Protein AF-A0A7C1ZKJ8-F1 (afdb_monomer_lite)

pLDDT: mean 80.94, std 20.23, range [43.34, 98.62]

Foldseek 3Di:
DDDDDDDDDDDDPDPVVVVVVVVVVVVVVVVPPPDDDDPPPDPDPPDPPPPPPPPPPPPPPDDDLLNLLLVLLVVLDDDPVSSVLLSLLLVLQLCVPCVVVVRQDAPDVNQFGASNRDGPVRLQVQLVVCVVVVNDDDSDDSNDSSSVSNSQSNCVSVPNSCVDPCVVVVVRD

Radius of gyration: 32.66 Å; chains: 1; bounding box: 110×50×67 Å

Secondary structure (DSSP, 8-state):
--PPPPPPPP--SHHHHHHHHHHHHHHHHHHTTS------------------------------HHHHHHHHHHHT-SSHHHHHHHHHHHHHHHHHHHTTTT----SGGGTEETTTTEEHHHHHHHHHHHHHTTS-SS---TTSHHHHHHHHHHHHHTT-GGGSHHHHTTS--

Sequence (173 aa):
MRYKRSTVPKFKYHAALLFAGVVLLFTLFRIGVIAFNPVLLSPIPEHQFTIVKETTEITVVQENVDTWIDRYAYEYTQSKEKAEYLKYQLHCLYWKESRNGISKARGDGGKAAGSMQFWKATYVRFASEMMRLGLRTNIGSRLNDHDAIQVAAWAIANGHAREWGPVSRGECI

Structure (mmCIF, N/CA/C/O backbone):
data_AF-A0A7C1ZKJ8-F1
#
_entry.id   AF-A0A7C1ZKJ8-F1
#
loop_
_atom_site.group_PDB
_atom_site.id
_atom_site.type_symbol
_atom_site.label_atom_id
_atom_site.label_alt_id
_atom_site.label_comp_id
_atom_site.label_asym_id
_atom_site.label_entity_id
_atom_site.label_seq_id
_atom_site.pdbx_PDB_ins_code
_atom_site.Cartn_x
_atom_site.Cartn_y
_atom_site.Cartn_z
_atom_site.occupancy
_atom_site.B_iso_or_equiv
_atom_site.auth_seq_id
_atom_site.auth_comp_id
_atom_site.auth_asym_id
_atom_site.auth_atom_id
_atom_site.pdbx_PDB_model_num
ATOM 1 N N . MET A 1 1 ? -94.574 -2.415 14.543 1.00 47.66 1 MET A N 1
ATOM 2 C CA . MET A 1 1 ? -93.106 -2.545 14.696 1.00 47.66 1 MET A CA 1
ATOM 3 C C . MET A 1 1 ? -92.395 -1.639 13.699 1.00 47.66 1 MET A C 1
ATOM 5 O O . MET A 1 1 ? -92.612 -1.809 12.510 1.00 47.66 1 MET A O 1
ATOM 9 N N . ARG A 1 2 ? -91.551 -0.709 14.166 1.00 43.34 2 ARG A N 1
ATOM 10 C CA . ARG A 1 2 ? -90.385 -0.167 13.436 1.00 43.34 2 ARG A CA 1
ATOM 11 C C . ARG A 1 2 ? -89.493 0.544 14.456 1.00 43.34 2 ARG A C 1
ATOM 13 O O . ARG A 1 2 ? -89.793 1.650 14.886 1.00 43.34 2 ARG A O 1
ATOM 20 N N . TYR A 1 3 ? -88.446 -0.147 14.897 1.00 43.66 3 TYR A N 1
ATOM 21 C CA . TYR A 1 3 ? -87.467 0.376 15.847 1.00 43.66 3 TYR A CA 1
ATOM 22 C C . TYR A 1 3 ? -86.373 1.118 15.070 1.00 43.66 3 TYR A C 1
ATOM 24 O O . TYR A 1 3 ? -85.784 0.567 14.140 1.00 43.66 3 TYR A O 1
ATOM 32 N N . LYS A 1 4 ? -86.128 2.381 15.425 1.00 51.59 4 LYS A N 1
ATOM 33 C CA . LYS A 1 4 ? -85.125 3.258 14.808 1.00 51.59 4 LYS A CA 1
ATOM 34 C C . LYS A 1 4 ? -83.803 3.072 15.564 1.00 51.59 4 LYS A C 1
ATOM 36 O O . LYS A 1 4 ? -83.745 3.357 16.756 1.00 51.59 4 LYS A O 1
ATOM 41 N N . ARG A 1 5 ? -82.744 2.581 14.907 1.00 53.03 5 ARG A N 1
ATOM 42 C CA . ARG A 1 5 ? -81.385 2.557 15.482 1.00 53.03 5 ARG A CA 1
ATOM 43 C C . ARG A 1 5 ? -80.691 3.892 15.212 1.00 53.03 5 ARG A C 1
ATOM 45 O O . ARG A 1 5 ? -80.544 4.282 14.060 1.00 53.03 5 ARG A O 1
ATOM 52 N N . SER A 1 6 ? -80.261 4.555 16.282 1.00 49.78 6 SER A N 1
ATOM 53 C CA . SER A 1 6 ? -79.312 5.670 16.257 1.00 49.78 6 SER A CA 1
ATOM 54 C C . SER A 1 6 ? -77.949 5.138 16.694 1.00 49.78 6 SER A C 1
ATOM 56 O O . SER A 1 6 ? -77.827 4.558 17.773 1.00 49.78 6 SER A O 1
ATOM 58 N N . THR A 1 7 ? -76.939 5.289 15.843 1.00 60.53 7 THR A N 1
ATOM 59 C CA . THR A 1 7 ? -75.539 4.980 16.149 1.00 60.53 7 THR A CA 1
ATOM 60 C C . THR A 1 7 ? -74.796 6.283 16.403 1.00 60.53 7 THR A C 1
ATOM 62 O O . THR A 1 7 ? -74.644 7.088 15.486 1.00 60.53 7 THR A O 1
ATOM 65 N N . VAL A 1 8 ? -74.297 6.472 17.624 1.00 53.03 8 VAL A N 1
ATOM 66 C CA . VAL A 1 8 ? -73.314 7.521 17.931 1.00 53.03 8 VAL A CA 1
ATOM 67 C C . VAL A 1 8 ? -71.938 6.856 18.053 1.00 53.03 8 VAL A C 1
ATOM 69 O O . VAL A 1 8 ? -71.820 5.870 18.787 1.00 53.03 8 VAL A O 1
ATOM 72 N N . PRO A 1 9 ? -70.896 7.342 17.357 1.00 51.88 9 PRO A N 1
ATOM 73 C CA . PRO A 1 9 ? -69.560 6.771 17.454 1.00 51.88 9 PRO A CA 1
ATOM 74 C C . PRO A 1 9 ? -68.875 7.207 18.757 1.00 51.88 9 PRO A C 1
ATOM 76 O O . PRO A 1 9 ? -68.787 8.395 19.065 1.00 51.88 9 PRO A O 1
ATOM 79 N N . LYS A 1 10 ? -68.354 6.235 19.513 1.00 57.69 10 LYS A N 1
ATOM 80 C CA . LYS A 1 10 ? -67.377 6.462 20.587 1.00 57.69 10 LYS A CA 1
ATOM 81 C C . LYS A 1 10 ? -65.961 6.392 20.005 1.00 57.69 10 LYS A C 1
ATOM 83 O O . LYS A 1 10 ? -65.731 5.644 19.063 1.00 57.69 10 LYS A O 1
ATOM 88 N N . PHE A 1 11 ? -65.038 7.108 20.651 1.00 53.28 11 PHE A N 1
ATOM 89 C CA . PHE A 1 11 ? -63.577 7.105 20.460 1.00 53.28 11 PHE A CA 1
ATOM 90 C C . PHE A 1 11 ? -63.009 8.031 19.368 1.00 53.28 11 PHE A C 1
ATOM 92 O O . PHE A 1 11 ? -62.622 7.594 18.291 1.00 53.28 11 PHE A O 1
ATOM 99 N N . LYS A 1 12 ? -62.844 9.322 19.701 1.00 54.66 12 LYS A N 1
ATOM 100 C CA . LYS A 1 12 ? -61.921 10.240 18.995 1.00 54.66 12 LYS A CA 1
ATOM 101 C C . LYS A 1 12 ? -60.917 10.979 19.900 1.00 54.66 12 LYS A C 1
ATOM 103 O O . LYS A 1 12 ? -60.098 11.730 19.388 1.00 54.66 12 LYS A O 1
ATOM 108 N N . TYR A 1 13 ? -60.916 10.757 21.218 1.00 54.78 13 TYR A N 1
ATOM 109 C CA . TYR A 1 13 ? -60.203 11.650 22.152 1.00 54.78 13 TYR A CA 1
ATOM 110 C C . TYR A 1 13 ? -58.891 11.113 22.756 1.00 54.78 13 TYR A C 1
ATOM 112 O O . TYR A 1 13 ? -58.231 11.844 23.484 1.00 54.78 13 TYR A O 1
ATOM 120 N N . HIS A 1 14 ? -58.454 9.886 22.451 1.00 56.91 14 HIS A N 1
ATOM 121 C CA . HIS A 1 14 ? -57.273 9.314 23.127 1.00 56.91 14 HIS A CA 1
ATOM 122 C C . HIS A 1 14 ? -55.918 9.710 22.517 1.00 56.91 14 HIS A C 1
ATOM 124 O O . HIS A 1 14 ? -54.941 9.828 23.249 1.00 56.91 14 HIS A O 1
ATOM 130 N N . ALA A 1 15 ? -55.837 9.974 21.209 1.00 55.88 15 ALA A N 1
ATOM 131 C CA . ALA A 1 15 ? -54.554 10.268 20.559 1.00 55.88 15 ALA A CA 1
ATOM 132 C C . ALA A 1 15 ? -54.050 11.702 20.820 1.00 55.88 15 ALA A C 1
ATOM 134 O O . ALA A 1 15 ? -52.854 11.916 21.006 1.00 55.88 15 ALA A O 1
ATOM 135 N N . ALA A 1 16 ? -54.957 12.683 20.886 1.00 56.84 16 ALA A N 1
ATOM 136 C CA . ALA A 1 16 ? -54.593 14.088 21.093 1.00 56.84 16 ALA A CA 1
ATOM 137 C C . ALA A 1 16 ? -54.067 14.363 22.516 1.00 56.84 16 ALA A C 1
ATOM 139 O O . ALA A 1 16 ? -53.131 15.140 22.689 1.00 56.84 16 ALA A O 1
ATOM 140 N N . LEU A 1 17 ? -54.620 13.682 23.527 1.00 57.16 17 LEU A N 1
ATOM 141 C CA . LEU A 1 17 ? -54.170 13.793 24.920 1.00 57.16 17 LEU A CA 1
ATOM 142 C C . LEU A 1 17 ? -52.771 13.198 25.132 1.00 57.16 17 LEU A C 1
ATOM 144 O O . LEU A 1 17 ? -51.967 13.771 25.864 1.00 57.16 17 LEU A O 1
ATOM 148 N N . LEU A 1 18 ? -52.451 12.093 24.450 1.00 57.59 18 LEU A N 1
ATOM 149 C CA . LEU A 1 18 ? -51.121 11.480 24.511 1.00 57.59 18 LEU A CA 1
ATOM 150 C C . LEU A 1 18 ? -50.048 12.361 23.856 1.00 57.59 18 LEU A C 1
ATOM 152 O O . LEU A 1 18 ? -48.962 12.510 24.412 1.00 57.59 18 LEU A O 1
ATOM 156 N N . PHE A 1 19 ? -50.355 13.003 22.726 1.00 58.22 19 PHE A N 1
ATOM 157 C CA . PHE A 1 19 ? -49.407 13.902 22.057 1.00 58.22 19 PHE A CA 1
ATOM 158 C C . PHE A 1 19 ? -49.117 15.172 22.870 1.00 58.22 19 PHE A C 1
ATOM 160 O O . PHE A 1 19 ? -47.962 15.584 22.972 1.00 58.22 19 PHE A O 1
ATOM 167 N N . ALA A 1 20 ? -50.138 15.762 23.501 1.00 59.28 20 ALA A N 1
ATOM 168 C CA . ALA A 1 20 ? -49.960 16.938 24.352 1.00 59.28 20 ALA A CA 1
ATOM 169 C C . ALA A 1 20 ? -49.084 16.642 25.586 1.00 59.28 20 ALA A C 1
ATOM 171 O O . ALA A 1 20 ? -48.249 17.466 25.958 1.00 59.28 20 ALA A O 1
ATOM 172 N N . GLY A 1 21 ? -49.216 15.450 26.182 1.00 58.66 21 GLY A N 1
ATOM 173 C CA . GLY A 1 21 ? -48.408 15.039 27.335 1.00 58.66 21 GLY A CA 1
ATOM 174 C C . GLY A 1 21 ? -46.916 14.885 27.020 1.00 58.66 21 GLY A C 1
ATOM 175 O O . GLY A 1 21 ? -46.077 15.313 27.809 1.00 58.66 21 GLY A O 1
ATOM 176 N N . VAL A 1 22 ? -46.569 14.331 25.852 1.00 60.38 22 VAL A N 1
ATOM 177 C CA . VAL A 1 22 ? -45.164 14.100 25.460 1.00 60.38 22 VAL A CA 1
ATOM 178 C C . VAL A 1 22 ? -44.439 15.411 25.139 1.00 60.38 22 VAL A C 1
ATOM 180 O O . VAL A 1 22 ? -43.288 15.587 25.535 1.00 60.38 22 VAL A O 1
ATOM 183 N N . VAL A 1 23 ? -45.108 16.367 24.485 1.00 59.69 23 VAL A N 1
ATOM 184 C CA . VAL A 1 23 ? -44.505 17.674 24.158 1.00 59.69 23 VAL A CA 1
ATOM 185 C C . VAL A 1 23 ? -44.222 18.490 25.424 1.00 59.69 23 VAL A C 1
ATOM 187 O O . VAL A 1 23 ? -43.151 19.086 25.537 1.00 59.69 23 VAL A O 1
ATOM 190 N N . LEU A 1 24 ? -45.127 18.456 26.409 1.00 58.00 24 LEU A N 1
ATOM 191 C CA . LEU A 1 24 ? -44.977 19.200 27.663 1.00 58.00 24 LEU A CA 1
ATOM 192 C C . LEU A 1 24 ? -43.797 18.681 28.511 1.00 58.00 24 LEU A C 1
ATOM 194 O O . LEU A 1 24 ? -43.067 19.464 29.125 1.00 58.00 24 LEU A O 1
ATOM 198 N N . LEU A 1 25 ? -43.555 17.367 28.474 1.00 56.41 25 LEU A N 1
ATOM 199 C CA . LEU A 1 25 ? -42.453 16.709 29.182 1.00 56.41 25 LEU A CA 1
ATOM 200 C C . LEU A 1 25 ? -41.082 17.060 28.573 1.00 56.41 25 LEU A C 1
ATOM 202 O O . LEU A 1 25 ? -40.123 17.296 29.307 1.00 56.41 25 LEU A O 1
ATOM 206 N N . PHE A 1 26 ? -41.001 17.201 27.244 1.00 54.62 26 PHE A N 1
ATOM 207 C CA . PHE A 1 26 ? -39.777 17.640 26.560 1.00 54.62 26 PHE A CA 1
ATOM 208 C C . PHE A 1 26 ? -39.462 19.129 26.770 1.00 54.62 26 PHE A C 1
ATOM 210 O O . PHE A 1 26 ? -38.288 19.495 26.847 1.00 54.62 26 PHE A O 1
ATOM 217 N N . THR A 1 27 ? -40.473 19.994 26.899 1.00 55.69 27 THR A N 1
ATOM 218 C CA . THR A 1 27 ? -40.244 21.424 27.174 1.00 55.69 27 THR A CA 1
ATOM 219 C C . THR A 1 27 ? -39.777 21.685 28.604 1.00 55.69 27 THR A C 1
ATOM 221 O O . THR A 1 27 ? -38.885 22.506 28.805 1.00 55.69 27 THR A O 1
ATOM 224 N N . LEU A 1 28 ? -40.298 20.954 29.596 1.00 54.16 28 LEU A N 1
ATOM 225 C CA . LEU A 1 28 ? -39.877 21.116 30.994 1.00 54.16 28 LEU A CA 1
ATOM 226 C C . LEU A 1 28 ? -38.451 20.597 31.239 1.00 54.16 28 LEU A C 1
ATOM 228 O O . LEU A 1 28 ? -37.719 21.181 32.035 1.00 54.16 28 LEU A O 1
ATOM 232 N N . PHE A 1 29 ? -38.007 19.577 30.495 1.00 50.19 29 PHE A N 1
ATOM 233 C CA . PHE A 1 29 ? -36.639 19.060 30.605 1.00 50.19 29 PHE A CA 1
ATOM 234 C C . PHE A 1 29 ? -35.573 20.038 30.073 1.00 50.19 29 PHE A C 1
ATOM 236 O O . PHE A 1 29 ? -34.427 19.999 30.512 1.00 50.19 29 PHE A O 1
ATOM 243 N N . ARG A 1 30 ? -35.929 20.961 29.164 1.00 49.91 30 ARG A N 1
ATOM 244 C CA . ARG A 1 30 ? -34.984 21.961 28.625 1.00 49.91 30 ARG A CA 1
ATOM 245 C C . ARG A 1 30 ? -34.817 23.213 29.488 1.00 49.91 30 ARG A C 1
ATOM 247 O O . ARG A 1 30 ? -33.828 23.916 29.316 1.00 49.91 30 ARG A O 1
ATOM 254 N N . ILE A 1 31 ? -35.733 23.487 30.418 1.00 52.19 31 ILE A N 1
ATOM 255 C CA . ILE A 1 31 ? -35.668 24.681 31.282 1.00 52.19 31 ILE A CA 1
ATOM 256 C C . ILE A 1 31 ? -34.849 24.408 32.563 1.00 52.19 31 ILE A C 1
ATOM 258 O O . ILE A 1 31 ? -34.306 25.332 33.159 1.00 52.19 31 ILE A O 1
ATOM 262 N N . GLY A 1 32 ? -34.664 23.141 32.952 1.00 47.66 32 GLY A N 1
ATOM 263 C CA . GLY A 1 32 ? -33.959 22.758 34.185 1.00 47.66 32 GLY A CA 1
ATOM 264 C C . GLY A 1 32 ? -32.423 22.834 34.170 1.00 47.66 32 GLY A C 1
ATOM 265 O O . GLY A 1 32 ? -31.811 22.499 35.177 1.00 47.66 32 GLY A O 1
ATOM 266 N N . VAL A 1 33 ? -31.780 23.247 33.069 1.00 51.22 33 VAL A N 1
ATOM 267 C CA . VAL A 1 33 ? -30.301 23.213 32.932 1.00 51.22 33 VAL A CA 1
ATOM 268 C C . VAL A 1 33 ? -29.641 24.594 33.120 1.00 51.22 33 VAL A C 1
ATOM 270 O O . VAL A 1 33 ? -28.431 24.727 32.990 1.00 51.22 33 VAL A O 1
ATOM 273 N N . ILE A 1 34 ? -30.391 25.640 33.482 1.00 53.22 34 ILE A N 1
ATOM 274 C CA . ILE A 1 34 ? -29.839 27.000 33.640 1.00 53.22 34 ILE A CA 1
ATOM 275 C C . ILE A 1 34 ? -30.133 27.547 35.040 1.00 53.22 34 ILE A C 1
ATOM 277 O O . ILE A 1 34 ? -30.917 28.476 35.177 1.00 53.22 34 ILE A O 1
ATOM 281 N N . ALA A 1 35 ? -29.539 26.976 36.092 1.00 53.66 35 ALA A N 1
ATOM 282 C CA . ALA A 1 35 ? -29.491 27.632 37.409 1.00 53.66 35 ALA A CA 1
ATOM 283 C C . ALA A 1 35 ? -28.526 26.950 38.396 1.00 53.66 35 ALA A C 1
ATOM 285 O O . ALA A 1 35 ? -28.936 26.584 39.488 1.00 53.66 35 ALA A O 1
ATOM 286 N N . PHE A 1 36 ? -27.243 26.794 38.066 1.00 48.06 36 PHE A N 1
ATOM 287 C CA . PHE A 1 36 ? -26.225 26.569 39.101 1.00 48.06 36 PHE A CA 1
ATOM 288 C C . PHE A 1 36 ? -24.924 27.273 38.715 1.00 48.06 36 PHE A C 1
ATOM 290 O O . PHE A 1 36 ? -24.051 26.696 38.080 1.00 48.06 36 PHE A O 1
ATOM 297 N N . ASN A 1 37 ? -24.803 28.539 39.118 1.00 53.16 37 ASN A N 1
ATOM 298 C CA . ASN A 1 37 ? -23.509 29.187 39.314 1.00 53.16 37 ASN A CA 1
ATOM 299 C C . ASN A 1 37 ? -23.201 29.143 40.815 1.00 53.16 37 ASN A C 1
ATOM 301 O O . ASN A 1 37 ? -23.612 30.056 41.535 1.00 53.16 37 ASN A O 1
ATOM 305 N N . PRO A 1 38 ? -22.517 28.111 41.336 1.00 55.31 38 PRO A N 1
ATOM 306 C CA . PRO A 1 38 ? -21.893 28.254 42.635 1.00 55.31 38 PRO A CA 1
ATOM 307 C C . PRO A 1 38 ? -20.714 29.217 42.466 1.00 55.31 38 PRO A C 1
ATOM 309 O O . PRO A 1 38 ? -19.694 28.878 41.868 1.00 55.31 38 PRO A O 1
ATOM 312 N N . VAL A 1 39 ? -20.859 30.441 42.978 1.00 51.91 39 VAL A N 1
ATOM 313 C CA . VAL A 1 39 ? -19.712 31.310 43.256 1.00 51.91 39 VAL A CA 1
ATOM 314 C C . VAL A 1 39 ? -18.857 30.574 44.283 1.00 51.91 39 VAL A C 1
ATOM 316 O O . VAL A 1 39 ? -19.182 30.504 45.467 1.00 51.91 39 VAL A O 1
ATOM 319 N N . LEU A 1 40 ? -17.791 29.958 43.789 1.00 49.59 40 LEU A N 1
ATOM 320 C CA . LEU A 1 40 ? -16.827 29.185 44.552 1.00 49.59 40 LEU A CA 1
ATOM 321 C C . LEU A 1 40 ? -15.856 30.174 45.215 1.00 49.59 40 LEU A C 1
ATOM 323 O O . LEU A 1 40 ? -14.752 30.410 44.738 1.00 49.59 40 LEU A O 1
ATOM 327 N N . LEU A 1 41 ? -16.301 30.820 46.294 1.00 50.22 41 LEU A N 1
ATOM 328 C CA . LEU A 1 41 ? -15.437 31.612 47.171 1.00 50.22 41 LEU A CA 1
ATOM 329 C C . LEU A 1 41 ? -14.675 30.657 48.095 1.00 50.22 41 LEU A C 1
ATOM 331 O O . LEU A 1 41 ? -15.073 30.420 49.232 1.00 50.22 41 LEU A O 1
ATOM 335 N N . SER A 1 42 ? -13.577 30.101 47.589 1.00 53.59 42 SER A N 1
ATOM 336 C CA . SER A 1 42 ? -12.516 29.556 48.435 1.00 53.59 42 SER A CA 1
ATOM 337 C C . SER A 1 42 ? -11.285 30.449 48.292 1.00 53.59 42 SER A C 1
ATOM 339 O O . 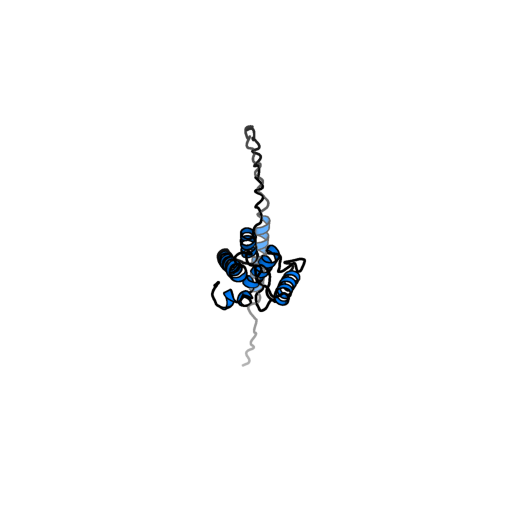SER A 1 42 ? -10.863 30.692 47.159 1.00 53.59 42 SER A O 1
ATOM 341 N N . PRO A 1 43 ? -10.678 30.938 49.387 1.00 55.38 43 PRO A N 1
ATOM 342 C CA . PRO A 1 43 ? -9.380 31.585 49.305 1.00 55.38 43 PRO A CA 1
ATOM 343 C C . PRO A 1 43 ? -8.349 30.498 48.990 1.00 55.38 43 PRO A C 1
ATOM 345 O O . PRO A 1 43 ? -8.047 29.652 49.830 1.00 55.38 43 PRO A O 1
ATOM 348 N N . ILE A 1 44 ? -7.854 30.466 47.754 1.00 5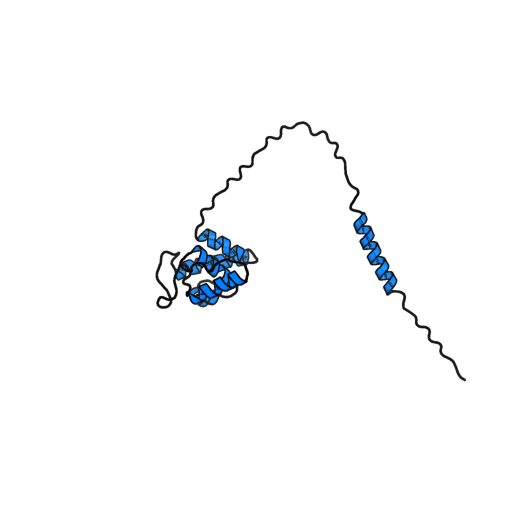6.22 44 ILE A N 1
ATOM 349 C CA . ILE A 1 44 ? -6.703 29.631 47.407 1.00 56.22 44 ILE A CA 1
ATOM 350 C C . ILE A 1 44 ? -5.475 30.337 48.003 1.00 56.22 44 ILE A C 1
ATOM 352 O O . ILE A 1 44 ? -5.227 31.488 47.637 1.00 56.22 44 ILE A O 1
ATOM 356 N N . PRO A 1 45 ? -4.722 29.720 48.933 1.00 55.56 45 PRO A N 1
ATOM 357 C CA . PRO A 1 45 ? -3.440 30.267 49.359 1.00 55.56 45 PRO A CA 1
ATOM 358 C C . PRO A 1 45 ? -2.510 30.331 48.145 1.00 55.56 45 PRO A C 1
ATOM 360 O O . PRO A 1 45 ? -2.508 29.406 47.335 1.00 55.56 45 PRO A O 1
ATOM 363 N N . GLU A 1 46 ? -1.736 31.411 48.013 1.00 55.94 46 GLU A N 1
ATOM 364 C CA . GLU A 1 46 ? -0.736 31.599 46.955 1.00 55.94 46 GLU A CA 1
ATOM 365 C C . GLU A 1 46 ? 0.315 30.479 47.006 1.00 55.94 46 GLU A C 1
ATOM 367 O O . GLU A 1 46 ? 1.388 30.597 47.593 1.00 55.94 46 GLU A O 1
ATOM 372 N N . HIS A 1 47 ? 0.001 29.333 46.415 1.00 51.06 47 HIS A N 1
ATOM 373 C CA . HIS A 1 47 ? 0.992 28.347 46.045 1.00 51.06 47 HIS A CA 1
ATOM 374 C C . HIS A 1 47 ? 1.508 28.758 44.681 1.00 51.06 47 HIS A C 1
ATOM 376 O O . HIS A 1 47 ? 0.777 28.797 43.694 1.00 51.06 47 HIS A O 1
ATOM 382 N N . GLN A 1 48 ? 2.782 29.136 44.672 1.00 51.66 48 GLN A N 1
ATOM 383 C CA . GLN A 1 48 ? 3.550 29.432 43.480 1.00 51.66 48 GLN A CA 1
ATOM 384 C C . GLN A 1 48 ? 3.414 28.249 42.517 1.00 51.66 48 GLN A C 1
ATOM 386 O O . GLN A 1 48 ? 4.021 27.194 42.707 1.00 51.66 48 GLN A O 1
ATOM 391 N N . PHE A 1 49 ? 2.586 28.414 41.487 1.00 48.94 49 PHE A N 1
ATOM 392 C CA . PHE A 1 49 ? 2.535 27.482 40.375 1.00 48.94 49 PHE A CA 1
ATOM 393 C C . PHE A 1 49 ? 3.887 27.558 39.679 1.00 48.94 49 PHE A C 1
ATOM 395 O O . PHE A 1 49 ? 4.186 28.504 38.950 1.00 48.94 49 PHE A O 1
ATOM 402 N N . THR A 1 50 ? 4.728 26.559 39.922 1.00 45.88 50 THR A N 1
ATOM 403 C CA . THR A 1 50 ? 5.866 26.331 39.044 1.00 45.88 50 THR A CA 1
ATOM 404 C C . THR A 1 50 ? 5.257 25.837 37.742 1.00 45.88 50 THR A C 1
ATOM 406 O O . THR A 1 50 ? 4.695 24.744 37.701 1.00 45.88 50 THR A O 1
ATOM 409 N N . ILE A 1 51 ? 5.283 26.667 36.697 1.00 51.78 51 ILE A N 1
ATOM 410 C CA . ILE A 1 51 ? 4.920 26.232 35.351 1.00 51.78 51 ILE A CA 1
ATOM 411 C C . ILE A 1 51 ? 5.949 25.169 34.969 1.00 51.78 51 ILE A C 1
ATOM 413 O O . ILE A 1 51 ? 7.050 25.484 34.519 1.00 51.78 51 ILE A O 1
ATOM 417 N N . VAL A 1 52 ? 5.612 23.899 35.189 1.00 54.69 52 VAL A N 1
ATOM 418 C CA . VAL A 1 52 ? 6.328 22.791 34.571 1.00 54.69 52 VAL A CA 1
ATOM 419 C C . VAL A 1 52 ? 5.980 22.895 33.099 1.00 54.69 52 VAL A C 1
ATOM 421 O O . VAL A 1 52 ? 4.914 22.477 32.657 1.00 54.69 52 VAL A O 1
ATOM 424 N N . LYS A 1 53 ? 6.853 23.567 32.348 1.00 52.72 53 LYS A N 1
ATOM 425 C CA . LYS A 1 53 ? 6.819 23.574 30.895 1.00 52.72 53 LYS A CA 1
ATOM 426 C C . LYS A 1 53 ? 7.053 22.128 30.473 1.00 52.72 53 LYS A C 1
ATOM 428 O O . LYS A 1 53 ? 8.198 21.684 30.407 1.00 52.72 53 LYS A O 1
ATOM 433 N N . GLU A 1 54 ? 5.964 21.389 30.283 1.00 54.50 54 GLU A N 1
ATOM 434 C CA . GLU A 1 54 ? 5.975 20.049 29.718 1.00 54.50 54 GLU A CA 1
ATOM 435 C C . GLU A 1 54 ? 6.586 20.188 28.327 1.00 54.50 54 GLU A C 1
ATOM 437 O O . GLU A 1 54 ? 5.967 20.641 27.365 1.00 54.50 54 GLU A O 1
ATOM 442 N N . THR A 1 55 ? 7.891 19.947 28.273 1.00 49.72 55 THR A N 1
ATOM 443 C CA . THR A 1 55 ? 8.643 19.922 27.035 1.00 49.72 55 THR A CA 1
ATOM 444 C C . THR A 1 55 ? 8.175 18.653 26.360 1.00 49.72 55 THR A C 1
ATOM 446 O O . THR A 1 55 ? 8.643 17.569 26.690 1.00 49.72 55 THR A O 1
ATOM 449 N N . THR A 1 56 ? 7.177 18.774 25.487 1.00 56.84 56 THR A N 1
ATOM 450 C CA . THR A 1 56 ? 6.830 17.703 24.565 1.00 56.84 56 THR A CA 1
ATOM 451 C C . THR A 1 56 ? 8.078 17.507 23.716 1.00 56.84 56 THR A C 1
ATOM 453 O O . THR A 1 56 ? 8.353 18.299 22.814 1.00 56.84 56 THR A O 1
ATOM 456 N N . GLU A 1 57 ? 8.910 16.530 24.075 1.00 50.91 57 GLU A N 1
ATOM 457 C CA . GLU A 1 57 ? 9.956 16.056 23.184 1.00 50.91 57 GLU A CA 1
ATOM 458 C C . GLU A 1 57 ? 9.240 15.629 21.910 1.00 50.91 57 GLU A C 1
ATOM 460 O O . GLU A 1 57 ? 8.524 14.629 21.874 1.00 50.91 57 GLU A O 1
ATOM 465 N N . ILE A 1 58 ? 9.371 16.441 20.864 1.00 59.19 58 ILE A N 1
ATOM 466 C CA . ILE A 1 58 ? 8.945 16.059 19.529 1.00 59.19 58 ILE A CA 1
ATOM 467 C C . ILE A 1 58 ? 9.946 14.989 19.112 1.00 59.19 58 ILE A C 1
ATOM 469 O O . ILE A 1 58 ? 10.999 15.293 18.550 1.00 59.19 58 ILE A O 1
ATOM 473 N N . THR A 1 59 ? 9.665 13.732 19.451 1.00 58.62 59 THR A N 1
ATOM 474 C CA . THR A 1 59 ? 10.401 12.608 18.893 1.00 58.62 59 THR A CA 1
ATOM 475 C C . THR A 1 59 ? 10.113 12.632 17.401 1.00 58.62 59 THR A C 1
ATOM 477 O O . THR A 1 59 ? 9.030 12.254 16.955 1.00 58.62 59 THR A O 1
ATOM 480 N N . VAL A 1 60 ? 11.055 13.155 16.618 1.00 62.91 60 VAL A N 1
ATOM 481 C CA . VAL A 1 60 ? 11.010 13.054 15.162 1.00 62.91 60 VAL A CA 1
ATOM 482 C C . VAL A 1 60 ? 11.171 11.572 14.854 1.00 62.91 60 VAL A C 1
ATOM 484 O O . VAL A 1 60 ? 12.284 11.052 14.817 1.00 62.91 60 VAL A O 1
ATOM 487 N N . VAL A 1 61 ? 10.047 10.865 14.728 1.00 68.06 61 VAL A N 1
ATOM 488 C CA . VAL A 1 61 ? 10.044 9.464 14.321 1.00 68.06 61 VAL A CA 1
ATOM 489 C C . VAL A 1 61 ? 10.622 9.441 12.917 1.00 68.06 61 VAL A C 1
ATOM 491 O O . VAL A 1 61 ? 10.011 9.945 11.975 1.00 68.06 61 VAL A O 1
ATOM 494 N N . GLN A 1 62 ? 11.838 8.915 12.791 1.00 75.38 62 GLN A N 1
ATOM 495 C CA . GLN A 1 62 ? 12.452 8.718 11.492 1.00 75.38 62 GLN A CA 1
ATOM 496 C C . GLN A 1 62 ? 11.558 7.773 10.694 1.00 75.38 62 GLN A C 1
ATOM 498 O O . GLN A 1 62 ? 11.393 6.607 11.054 1.00 75.38 62 GLN A O 1
ATOM 503 N N . GLU A 1 63 ? 10.966 8.296 9.625 1.00 84.75 63 GLU A N 1
ATOM 504 C CA . GLU A 1 63 ? 10.093 7.504 8.779 1.00 84.75 63 GLU A CA 1
ATOM 505 C C . GLU A 1 63 ? 10.893 6.417 8.056 1.00 84.75 63 GLU A C 1
ATOM 507 O O . GLU A 1 63 ? 11.887 6.676 7.374 1.00 84.75 63 GLU A O 1
ATOM 512 N N . ASN A 1 64 ? 10.447 5.180 8.226 1.00 92.06 64 ASN A N 1
ATOM 513 C CA . ASN A 1 64 ? 10.953 3.995 7.557 1.00 92.06 64 ASN A CA 1
ATOM 514 C C . ASN A 1 64 ? 9.785 3.096 7.112 1.00 92.06 64 ASN A C 1
ATOM 516 O O . ASN A 1 64 ? 8.616 3.370 7.391 1.00 92.06 64 ASN A O 1
ATOM 520 N N . VAL A 1 65 ? 10.104 1.997 6.431 1.00 94.12 65 VAL A N 1
ATOM 521 C CA . VAL A 1 65 ? 9.097 1.063 5.909 1.00 94.12 65 VAL A CA 1
ATOM 522 C C . VAL A 1 65 ? 8.157 0.539 6.992 1.00 94.12 65 VAL A C 1
ATOM 524 O O . VAL A 1 65 ? 6.949 0.507 6.766 1.00 94.12 65 VAL A O 1
ATOM 527 N N . ASP A 1 66 ? 8.678 0.188 8.164 1.00 95.62 66 ASP A N 1
ATOM 528 C CA . ASP A 1 66 ? 7.868 -0.340 9.262 1.00 95.62 66 ASP A CA 1
ATOM 529 C C . ASP A 1 66 ? 6.887 0.726 9.763 1.00 95.62 66 ASP A C 1
ATOM 531 O O . ASP A 1 66 ? 5.709 0.438 9.962 1.00 95.62 66 ASP A O 1
ATOM 535 N N . THR A 1 67 ? 7.328 1.987 9.864 1.00 95.69 67 THR A N 1
ATOM 536 C CA . THR A 1 67 ? 6.441 3.101 10.240 1.00 95.69 67 THR A CA 1
ATOM 537 C C . THR A 1 67 ? 5.357 3.367 9.195 1.00 95.69 67 THR A C 1
ATOM 539 O O . THR A 1 67 ? 4.232 3.713 9.553 1.00 95.69 67 THR A O 1
ATOM 542 N N . TRP A 1 68 ? 5.653 3.184 7.903 1.00 97.12 68 TRP A N 1
ATOM 543 C CA . TRP A 1 68 ? 4.666 3.343 6.834 1.00 97.12 68 TRP A CA 1
ATOM 544 C C . TRP A 1 68 ? 3.649 2.201 6.830 1.00 97.12 68 TRP A C 1
ATOM 546 O O . TRP A 1 68 ? 2.453 2.450 6.688 1.00 97.12 68 TRP A O 1
ATOM 556 N N . ILE A 1 69 ? 4.105 0.959 7.019 1.00 97.56 69 ILE A N 1
ATOM 557 C CA . ILE A 1 69 ? 3.226 -0.209 7.136 1.00 97.56 69 ILE A CA 1
ATOM 558 C C . ILE A 1 69 ? 2.301 -0.052 8.344 1.00 97.56 69 ILE A C 1
ATOM 560 O O . ILE A 1 69 ? 1.092 -0.232 8.203 1.00 97.56 69 ILE A O 1
ATOM 564 N N . ASP A 1 70 ? 2.845 0.331 9.502 1.00 96.88 70 ASP A N 1
ATOM 565 C CA . ASP A 1 70 ? 2.074 0.561 10.724 1.00 96.88 70 ASP A CA 1
ATOM 566 C C . ASP A 1 70 ? 0.996 1.632 10.504 1.00 96.88 70 ASP A C 1
ATOM 568 O O . ASP A 1 70 ? -0.195 1.367 10.687 1.00 96.88 70 ASP A O 1
ATOM 572 N N . ARG A 1 71 ? 1.401 2.804 9.997 1.00 96.31 71 ARG A N 1
ATOM 573 C CA . ARG A 1 71 ? 0.505 3.924 9.679 1.00 96.31 71 ARG A CA 1
ATOM 574 C C . ARG A 1 71 ? -0.652 3.492 8.787 1.00 96.31 71 ARG A C 1
ATOM 576 O O . ARG A 1 71 ? -1.810 3.677 9.154 1.00 96.31 71 ARG A O 1
ATOM 583 N N . TYR A 1 72 ? -0.354 2.921 7.623 1.00 98.00 72 TYR A N 1
ATOM 584 C CA . TYR A 1 72 ? -1.384 2.640 6.625 1.00 98.00 72 TYR A CA 1
ATOM 585 C C . TYR A 1 72 ? -2.257 1.439 6.972 1.00 98.00 72 TYR A C 1
ATOM 587 O O . TYR A 1 72 ? -3.419 1.391 6.563 1.00 98.00 72 TYR A O 1
ATOM 595 N N . ALA A 1 73 ? -1.749 0.494 7.764 1.00 97.75 73 ALA A N 1
ATOM 596 C CA . ALA A 1 73 ? -2.576 -0.587 8.270 1.00 97.75 73 ALA A CA 1
ATOM 597 C C . ALA A 1 73 ? -3.663 -0.073 9.227 1.00 97.75 73 ALA A C 1
ATOM 599 O O . ALA A 1 73 ? -4.814 -0.510 9.153 1.00 97.75 73 ALA A O 1
ATOM 600 N N . TYR A 1 74 ? -3.319 0.884 10.092 1.00 97.25 74 TYR A N 1
ATOM 601 C CA . TYR A 1 74 ? -4.289 1.545 10.962 1.00 97.25 74 TYR A CA 1
ATOM 602 C C . TYR A 1 74 ? -5.201 2.515 10.205 1.00 97.25 74 TYR A C 1
ATOM 604 O O . TYR A 1 74 ? -6.393 2.559 10.490 1.00 97.25 74 TYR A O 1
ATOM 612 N N . GLU A 1 75 ? -4.679 3.250 9.220 1.00 97.12 75 GLU A N 1
ATOM 613 C CA . GLU A 1 75 ? -5.462 4.216 8.434 1.00 97.12 75 GLU A CA 1
ATOM 614 C C . GLU A 1 75 ? -6.614 3.553 7.661 1.00 97.12 75 GLU A C 1
ATOM 616 O O . GLU A 1 75 ? -7.715 4.099 7.598 1.00 97.12 75 GLU A O 1
ATOM 621 N N . TYR A 1 76 ? -6.385 2.367 7.087 1.00 97.06 76 TYR A N 1
ATOM 622 C CA . TYR A 1 76 ? -7.359 1.712 6.205 1.00 97.06 76 TYR A CA 1
ATOM 623 C C . TYR A 1 76 ? -8.183 0.607 6.868 1.00 97.06 76 TYR A C 1
ATOM 625 O O . TYR A 1 76 ? -8.932 -0.091 6.183 1.00 97.06 76 TYR A O 1
ATOM 633 N N . THR A 1 77 ? -8.102 0.443 8.189 1.00 95.94 77 THR A N 1
ATOM 634 C CA . THR A 1 77 ? -8.890 -0.567 8.907 1.00 95.94 77 THR A CA 1
ATOM 635 C C . THR A 1 77 ? -9.700 0.037 10.050 1.00 95.94 77 THR A C 1
ATOM 637 O O . THR A 1 77 ? -9.373 1.068 10.620 1.00 95.94 77 THR A O 1
ATOM 640 N N . GLN A 1 78 ? -10.816 -0.613 10.384 1.00 90.81 78 GLN A N 1
ATOM 641 C CA . GLN A 1 78 ? -11.782 -0.105 11.371 1.00 90.81 78 GLN A CA 1
ATOM 642 C C . GLN A 1 78 ? -11.502 -0.572 12.807 1.00 90.81 78 GLN A C 1
ATOM 644 O O . GLN A 1 78 ? -12.187 -0.162 13.738 1.00 90.81 78 GLN A O 1
ATOM 649 N N . SER A 1 79 ? -10.553 -1.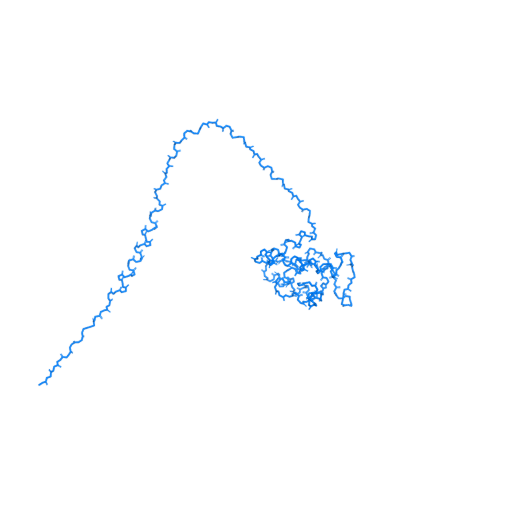489 12.997 1.00 95.75 79 SER A N 1
ATOM 650 C CA . SER A 1 79 ? -10.304 -2.137 14.286 1.00 95.75 79 SER A CA 1
ATOM 651 C C . SER A 1 79 ? -8.845 -2.543 14.404 1.00 95.75 79 SER A C 1
ATOM 653 O O . SER A 1 79 ? -8.272 -3.003 13.416 1.00 95.75 79 SER A O 1
ATOM 655 N N . LYS A 1 80 ? -8.302 -2.503 15.625 1.00 95.62 80 LYS A N 1
ATOM 656 C CA . LYS A 1 80 ? -6.925 -2.920 15.916 1.00 95.62 80 LYS A CA 1
ATOM 657 C C . LYS A 1 80 ? -6.601 -4.326 15.402 1.00 95.62 80 LYS A C 1
ATOM 659 O O . LYS A 1 80 ? -5.559 -4.514 14.798 1.00 95.62 80 LYS A O 1
ATOM 664 N N . GLU A 1 81 ? -7.497 -5.291 15.586 1.00 96.25 81 GLU A N 1
ATOM 665 C CA . GLU A 1 81 ? -7.289 -6.668 15.114 1.00 96.25 81 GLU A CA 1
ATOM 666 C C . GLU A 1 81 ? -7.073 -6.733 13.592 1.00 96.25 81 GLU A C 1
ATOM 668 O O . GLU A 1 81 ? -6.079 -7.283 13.124 1.00 96.25 81 GLU A O 1
ATOM 673 N N . LYS A 1 82 ? -7.957 -6.092 12.817 1.00 96.62 82 LYS A N 1
ATOM 674 C CA . LYS A 1 82 ? -7.802 -5.972 11.358 1.00 96.62 82 LYS A CA 1
ATOM 675 C C . LYS A 1 82 ? -6.529 -5.223 10.962 1.00 96.62 82 LYS A C 1
ATOM 677 O O . LYS A 1 82 ? -5.913 -5.597 9.969 1.00 96.62 82 LYS A O 1
ATOM 682 N N . ALA A 1 83 ? -6.137 -4.196 11.720 1.00 97.75 83 ALA A N 1
ATOM 683 C CA . ALA A 1 83 ? -4.896 -3.466 11.478 1.00 97.75 83 ALA A CA 1
ATOM 684 C C . ALA A 1 83 ? -3.683 -4.389 11.638 1.00 97.75 83 ALA A C 1
ATOM 686 O O . ALA A 1 83 ? -2.873 -4.487 10.725 1.00 97.75 83 ALA A O 1
ATOM 687 N N . GLU A 1 84 ? -3.581 -5.118 12.752 1.00 97.56 84 GLU A N 1
ATOM 688 C CA . GLU A 1 84 ? -2.472 -6.051 12.997 1.00 97.56 84 GLU A CA 1
ATOM 689 C C . GLU A 1 84 ? -2.403 -7.152 11.929 1.00 97.56 84 GLU A C 1
ATOM 691 O O . GLU A 1 84 ? -1.321 -7.487 11.444 1.00 97.56 84 GLU A O 1
ATOM 696 N N . TYR A 1 85 ? -3.557 -7.658 11.486 1.00 96.31 85 TYR A N 1
ATOM 697 C CA . TYR A 1 85 ? -3.605 -8.610 10.381 1.00 96.31 85 TYR A CA 1
ATOM 698 C C . TYR A 1 85 ? -3.110 -7.997 9.061 1.00 96.31 85 TYR A C 1
ATOM 700 O O . TYR A 1 85 ? -2.267 -8.580 8.381 1.00 96.31 85 TYR A O 1
ATOM 708 N N . LEU A 1 86 ? -3.555 -6.785 8.719 1.00 97.62 86 LEU A N 1
ATOM 709 C CA . LEU A 1 86 ? -3.097 -6.085 7.519 1.00 97.62 86 LEU A CA 1
ATOM 710 C C . LEU A 1 86 ? -1.589 -5.787 7.561 1.00 97.62 86 LEU A C 1
ATOM 712 O O . LEU A 1 86 ? -0.910 -5.953 6.548 1.00 97.62 86 LEU A O 1
ATOM 716 N N . LYS A 1 87 ? -1.033 -5.420 8.723 1.00 97.75 87 LYS A N 1
ATOM 717 C CA . LYS A 1 87 ? 0.423 -5.262 8.890 1.00 97.75 87 LYS A CA 1
ATOM 718 C C . LYS A 1 87 ? 1.166 -6.545 8.561 1.00 97.75 87 LYS A C 1
ATOM 720 O O . LYS A 1 87 ? 2.139 -6.506 7.810 1.00 97.75 87 LYS A O 1
ATOM 725 N N . TYR A 1 88 ? 0.704 -7.677 9.097 1.00 97.06 88 TYR A N 1
ATOM 726 C CA . TYR A 1 88 ? 1.284 -8.982 8.789 1.00 97.06 88 TYR A CA 1
ATOM 727 C C . TYR A 1 88 ? 1.291 -9.233 7.275 1.00 97.06 88 TYR A C 1
ATOM 729 O O . TYR A 1 88 ? 2.335 -9.577 6.713 1.00 97.06 88 TYR A O 1
ATOM 737 N N . GLN A 1 89 ? 0.164 -8.987 6.599 1.00 97.31 89 GLN A N 1
ATOM 738 C CA . GLN A 1 89 ? 0.063 -9.169 5.151 1.00 97.31 89 GLN A CA 1
ATOM 739 C C . GLN A 1 89 ? 1.034 -8.264 4.388 1.00 97.31 89 GLN A C 1
ATOM 741 O O . GLN A 1 89 ? 1.706 -8.731 3.469 1.00 97.31 89 GLN A O 1
ATOM 746 N N . LEU A 1 90 ? 1.160 -6.997 4.786 1.00 97.81 90 LEU A N 1
ATOM 747 C CA . LEU A 1 90 ? 2.063 -6.035 4.154 1.00 97.81 90 LEU A CA 1
ATOM 748 C C . LEU A 1 90 ? 3.537 -6.403 4.343 1.00 97.81 90 LEU A C 1
ATOM 750 O O . LEU A 1 90 ? 4.286 -6.378 3.369 1.00 97.81 90 LEU A O 1
ATOM 754 N N . HIS A 1 91 ? 3.957 -6.802 5.548 1.00 97.81 91 HIS A N 1
ATOM 755 C CA . HIS A 1 91 ? 5.326 -7.274 5.786 1.00 97.81 91 HIS A CA 1
ATOM 756 C C . HIS A 1 91 ? 5.629 -8.560 5.014 1.00 97.81 91 HIS A C 1
ATOM 758 O O . HIS A 1 91 ? 6.683 -8.674 4.384 1.00 97.81 91 HIS A O 1
ATOM 764 N N . CYS A 1 92 ? 4.698 -9.518 5.024 1.00 97.44 92 CYS A N 1
ATOM 765 C CA . CYS A 1 92 ? 4.838 -10.755 4.264 1.00 97.44 92 CYS A CA 1
ATOM 766 C C . CYS A 1 92 ? 4.990 -10.464 2.769 1.00 97.44 92 CYS A C 1
ATOM 768 O O . CYS A 1 92 ? 5.900 -10.988 2.121 1.00 97.44 92 CYS A O 1
ATOM 770 N N . LEU A 1 93 ? 4.152 -9.574 2.234 1.00 96.69 93 LEU A N 1
ATOM 771 C CA . LEU A 1 93 ? 4.200 -9.172 0.840 1.00 96.69 93 LEU A CA 1
ATOM 772 C C . LEU A 1 93 ? 5.519 -8.471 0.501 1.00 96.69 93 LEU A C 1
ATOM 774 O O . LEU A 1 93 ? 6.195 -8.868 -0.443 1.00 96.69 93 LEU A O 1
ATOM 778 N N . TYR A 1 94 ? 5.935 -7.498 1.309 1.00 96.62 94 TYR A N 1
ATOM 779 C CA . TYR A 1 94 ? 7.188 -6.763 1.132 1.00 96.62 94 TYR A CA 1
ATOM 780 C C . TYR A 1 94 ? 8.409 -7.701 1.098 1.00 96.62 94 TYR A C 1
ATOM 782 O O . TYR A 1 94 ? 9.306 -7.562 0.258 1.00 96.62 94 TYR A O 1
ATOM 790 N N . TRP A 1 95 ? 8.414 -8.732 1.948 1.00 96.44 95 TRP A N 1
ATOM 791 C CA . TRP A 1 95 ? 9.443 -9.768 1.930 1.00 96.44 95 TRP A CA 1
ATOM 792 C C . TRP A 1 95 ? 9.380 -10.646 0.676 1.00 96.44 95 TRP A C 1
ATOM 794 O O . TRP A 1 95 ? 10.403 -10.869 0.022 1.00 96.44 95 TRP A O 1
ATOM 804 N N . LYS A 1 96 ? 8.196 -11.160 0.335 1.00 96.06 96 LYS A N 1
ATOM 805 C CA . LYS A 1 96 ? 8.010 -12.108 -0.773 1.00 96.06 96 LYS A CA 1
ATOM 806 C C . LYS A 1 96 ? 8.261 -11.475 -2.137 1.00 96.06 96 LYS A C 1
ATOM 808 O O . LYS A 1 96 ? 8.855 -12.120 -2.997 1.00 96.06 96 LYS A O 1
ATOM 813 N N . GLU A 1 97 ? 7.857 -10.224 -2.305 1.00 95.75 97 GLU A N 1
ATOM 814 C CA . GLU A 1 97 ? 7.898 -9.511 -3.580 1.00 95.75 97 GLU A CA 1
ATOM 815 C C . GLU A 1 97 ? 9.247 -8.828 -3.843 1.00 95.75 97 GLU A C 1
ATOM 817 O O . GLU A 1 97 ? 9.701 -8.743 -4.987 1.00 95.75 97 GLU A O 1
ATOM 822 N N . SER A 1 98 ? 9.933 -8.348 -2.800 1.00 95.94 98 SER A N 1
ATOM 823 C CA . SER A 1 98 ? 11.166 -7.569 -2.986 1.00 95.94 98 SER A CA 1
ATOM 824 C C . SER A 1 98 ? 12.284 -7.859 -1.991 1.00 95.94 98 SER A C 1
ATOM 826 O O . SER A 1 98 ? 13.310 -7.181 -2.030 1.00 95.94 98 SER A O 1
ATOM 828 N N . ARG A 1 99 ? 12.155 -8.876 -1.127 1.00 95.94 99 ARG A N 1
ATOM 829 C CA . ARG A 1 99 ? 13.130 -9.162 -0.055 1.00 95.94 99 ARG A CA 1
ATOM 830 C C . ARG A 1 99 ? 13.405 -7.915 0.783 1.00 95.94 99 ARG A C 1
ATOM 832 O O . ARG A 1 99 ? 14.553 -7.534 0.981 1.00 95.94 99 ARG A O 1
ATOM 839 N N . ASN A 1 100 ? 12.338 -7.259 1.223 1.00 93.19 100 ASN A N 1
ATOM 840 C CA . ASN A 1 100 ? 12.385 -5.992 1.945 1.00 93.19 100 ASN A CA 1
ATOM 841 C C . ASN A 1 100 ? 13.005 -4.834 1.145 1.00 93.19 100 ASN A C 1
ATOM 843 O O . ASN A 1 100 ? 13.801 -4.055 1.665 1.00 93.19 100 ASN A O 1
ATOM 847 N N . GLY A 1 101 ? 12.681 -4.740 -0.145 1.00 90.12 101 GLY A N 1
ATOM 848 C CA . GLY A 1 101 ? 13.209 -3.710 -1.038 1.00 90.12 101 GLY A CA 1
ATOM 849 C C . GLY A 1 101 ? 14.655 -3.932 -1.497 1.00 90.12 101 GLY A C 1
ATOM 850 O O . GLY A 1 101 ? 15.145 -3.142 -2.308 1.00 90.12 101 GLY A O 1
ATOM 851 N N . ILE A 1 102 ? 15.335 -4.992 -1.040 1.00 91.38 102 ILE A N 1
ATOM 852 C CA . ILE A 1 102 ? 16.703 -5.346 -1.458 1.00 91.38 102 ILE A CA 1
ATOM 853 C C . ILE A 1 102 ? 16.716 -5.771 -2.929 1.00 91.38 102 ILE A C 1
ATOM 855 O O . ILE A 1 102 ? 17.559 -5.335 -3.714 1.00 91.38 102 ILE A O 1
ATOM 859 N N . SER A 1 103 ? 15.759 -6.609 -3.325 1.00 92.19 103 SER A N 1
ATOM 860 C CA . SER A 1 103 ? 15.621 -7.047 -4.707 1.00 92.19 103 SER A CA 1
ATOM 861 C C . SER A 1 103 ? 14.972 -5.952 -5.546 1.00 92.19 103 SER A C 1
ATOM 863 O O . SER A 1 103 ? 13.848 -5.525 -5.284 1.00 92.19 103 SER A O 1
ATOM 865 N N . LYS A 1 104 ? 15.667 -5.533 -6.606 1.00 91.06 104 LYS A N 1
ATOM 866 C CA . LYS A 1 104 ? 15.121 -4.654 -7.654 1.00 91.06 104 LYS A CA 1
ATOM 867 C C . LYS A 1 104 ? 14.655 -5.436 -8.886 1.00 91.06 104 LYS A C 1
ATOM 869 O O . LYS A 1 104 ? 14.369 -4.837 -9.925 1.00 91.06 104 LYS A O 1
ATOM 874 N N . ALA A 1 105 ? 14.604 -6.767 -8.780 1.00 91.19 105 ALA A N 1
ATOM 875 C CA . ALA A 1 105 ? 14.086 -7.626 -9.833 1.00 91.19 105 ALA A CA 1
ATOM 876 C C . ALA A 1 105 ? 12.633 -7.258 -10.150 1.00 91.19 105 ALA A C 1
ATOM 878 O O . ALA A 1 105 ? 11.888 -6.793 -9.289 1.00 91.19 105 ALA A O 1
ATOM 879 N N . ARG A 1 106 ? 12.240 -7.458 -11.404 1.00 93.56 106 ARG A N 1
ATOM 880 C CA . ARG A 1 106 ? 10.883 -7.193 -11.875 1.00 93.56 106 ARG A CA 1
ATOM 881 C C . ARG A 1 106 ? 10.151 -8.511 -12.077 1.00 93.56 106 ARG A C 1
ATOM 883 O O . ARG A 1 106 ? 10.630 -9.351 -12.838 1.00 93.56 106 ARG A O 1
ATOM 890 N N . GLY A 1 107 ? 9.014 -8.681 -11.412 1.00 92.12 107 GLY A N 1
ATOM 891 C CA . GLY A 1 107 ? 8.151 -9.845 -11.587 1.00 92.12 107 GLY A CA 1
ATOM 892 C C . GLY A 1 107 ? 7.421 -9.850 -12.935 1.00 92.12 107 GLY A C 1
ATOM 893 O O . GLY A 1 107 ? 7.505 -8.902 -13.726 1.00 92.12 107 GLY A O 1
ATOM 894 N N . ASP A 1 108 ? 6.676 -10.924 -13.190 1.00 91.12 108 ASP A N 1
ATOM 895 C CA . ASP A 1 108 ? 5.733 -11.054 -14.311 1.00 91.12 108 ASP A CA 1
ATOM 896 C C . ASP A 1 108 ? 6.310 -10.666 -15.680 1.00 91.12 108 ASP A C 1
ATOM 898 O O . ASP A 1 108 ? 5.728 -9.884 -16.441 1.00 91.12 108 ASP A O 1
ATOM 902 N N . GLY A 1 109 ? 7.510 -11.174 -15.979 1.00 92.12 109 GLY A N 1
ATOM 903 C CA . GLY A 1 109 ? 8.203 -10.892 -17.238 1.00 92.12 109 GLY A CA 1
ATOM 904 C C . GLY A 1 109 ? 8.602 -9.422 -17.404 1.00 92.12 109 GLY A C 1
ATOM 905 O O . GLY A 1 109 ? 8.635 -8.916 -18.522 1.00 92.12 109 GLY A O 1
ATOM 906 N N . GLY A 1 110 ? 8.863 -8.708 -16.304 1.00 93.31 110 GLY A N 1
ATOM 907 C CA . GLY A 1 110 ? 9.310 -7.313 -16.320 1.00 93.31 110 GLY A CA 1
ATOM 908 C C . GLY A 1 110 ? 8.207 -6.270 -16.108 1.00 93.31 110 GLY A C 1
ATOM 909 O O . GLY A 1 110 ? 8.499 -5.067 -16.107 1.00 93.31 110 GLY A O 1
ATOM 910 N N . LYS A 1 111 ? 6.950 -6.699 -15.943 1.00 95.12 111 LYS A N 1
ATOM 911 C CA . LYS A 1 111 ? 5.780 -5.814 -15.806 1.00 95.12 111 LYS A CA 1
ATOM 912 C C . LYS A 1 111 ? 5.580 -5.338 -14.370 1.00 95.12 111 LYS A C 1
ATOM 914 O O . LYS A 1 111 ? 5.328 -4.146 -14.149 1.00 95.12 111 LYS A O 1
ATOM 919 N N . ALA A 1 112 ? 5.737 -6.244 -13.413 1.00 96.38 112 ALA A N 1
ATOM 920 C CA . ALA A 1 112 ? 5.713 -5.952 -11.989 1.00 96.38 112 ALA A CA 1
ATOM 921 C C . ALA A 1 112 ? 7.027 -5.280 -11.559 1.00 96.38 112 ALA A C 1
ATOM 923 O O . ALA A 1 112 ? 8.100 -5.645 -12.035 1.00 96.38 112 ALA A O 1
ATOM 924 N N . ALA A 1 113 ? 6.957 -4.226 -10.746 1.00 96.38 113 ALA A N 1
ATOM 925 C CA . ALA A 1 113 ? 8.148 -3.539 -10.243 1.00 96.38 113 ALA A CA 1
ATOM 926 C C . ALA A 1 113 ? 7.847 -2.733 -8.979 1.00 96.38 113 ALA A C 1
ATOM 928 O O . ALA A 1 113 ? 6.689 -2.412 -8.698 1.00 96.38 113 ALA A O 1
ATOM 929 N N . GLY A 1 114 ? 8.923 -2.342 -8.296 1.00 95.50 114 GLY A N 1
ATOM 930 C CA . GLY A 1 114 ? 8.865 -1.692 -6.993 1.00 95.50 114 GLY A CA 1
ATOM 931 C C . GLY A 1 114 ? 8.809 -2.714 -5.866 1.00 95.50 114 GLY A C 1
ATOM 932 O O . GLY A 1 114 ? 8.800 -3.921 -6.102 1.00 95.50 114 GLY A O 1
ATOM 933 N N . SER A 1 115 ? 8.765 -2.223 -4.636 1.00 96.31 115 SER A N 1
ATOM 934 C CA . SER A 1 115 ? 8.761 -3.054 -3.432 1.00 96.31 115 SER A CA 1
ATOM 935 C C . SER A 1 115 ? 7.581 -4.014 -3.325 1.00 96.31 115 SER A C 1
ATOM 937 O O . SER A 1 115 ? 7.742 -5.136 -2.853 1.00 96.31 115 SER A O 1
ATOM 939 N N . MET A 1 116 ? 6.411 -3.570 -3.784 1.00 97.00 116 MET A N 1
ATOM 940 C CA . MET A 1 116 ? 5.164 -4.341 -3.770 1.00 97.00 116 MET A CA 1
ATOM 941 C C . MET A 1 116 ? 4.850 -4.991 -5.126 1.00 97.00 116 MET A C 1
ATOM 943 O O . MET A 1 116 ? 3.730 -5.445 -5.336 1.00 97.00 116 MET A O 1
ATOM 947 N N . GLN A 1 117 ? 5.809 -4.984 -6.067 1.00 97.25 117 GLN A N 1
ATOM 948 C CA . GLN A 1 117 ? 5.718 -5.642 -7.383 1.00 97.25 117 GLN A CA 1
ATOM 949 C C . GLN A 1 117 ? 4.427 -5.341 -8.162 1.00 97.25 117 GLN A C 1
ATOM 951 O O . GLN A 1 117 ? 3.873 -6.172 -8.876 1.00 97.25 117 GLN A O 1
ATOM 956 N N . PHE A 1 118 ? 3.951 -4.100 -8.105 1.00 97.69 118 PHE A N 1
ATOM 957 C CA . PHE A 1 118 ? 2.769 -3.709 -8.862 1.00 97.69 118 PHE A CA 1
ATOM 958 C C . PHE A 1 118 ? 3.008 -3.752 -10.367 1.00 97.69 118 PHE A C 1
ATOM 960 O O . PHE A 1 118 ? 4.007 -3.218 -10.859 1.00 97.69 118 PHE A O 1
ATOM 967 N N . TRP A 1 119 ? 2.016 -4.208 -11.128 1.00 97.31 119 TRP A N 1
ATOM 968 C CA . TRP A 1 119 ? 1.873 -3.785 -12.521 1.00 97.31 119 TRP A CA 1
ATOM 969 C C . TRP A 1 119 ? 1.522 -2.299 -12.583 1.00 97.31 119 TRP A C 1
ATOM 971 O O . TRP A 1 119 ? 0.745 -1.796 -11.771 1.00 97.31 119 TRP A O 1
ATOM 981 N N . LYS A 1 120 ? 2.042 -1.584 -13.593 1.00 97.50 120 LYS A N 1
ATOM 982 C CA . LYS A 1 120 ? 1.756 -0.147 -13.766 1.00 97.50 120 LYS A CA 1
ATOM 983 C C . LYS A 1 120 ? 0.250 0.132 -13.861 1.00 97.50 120 LYS A C 1
ATOM 985 O O . LYS A 1 120 ? -0.227 1.050 -13.207 1.00 97.50 120 LYS A O 1
ATOM 990 N N . ALA A 1 121 ? -0.483 -0.658 -14.647 1.00 97.50 121 ALA A N 1
ATOM 991 C CA . ALA A 1 121 ? -1.924 -0.477 -14.827 1.00 97.50 121 ALA A CA 1
ATOM 992 C C . ALA A 1 121 ? -2.706 -0.698 -13.520 1.00 97.50 121 ALA A C 1
ATOM 994 O O . ALA A 1 121 ? -3.549 0.123 -13.172 1.00 97.50 121 ALA A O 1
ATOM 995 N N . THR A 1 122 ? -2.374 -1.753 -12.769 1.00 97.94 122 THR A N 1
ATOM 996 C CA . THR A 1 122 ? -2.981 -2.057 -11.465 1.00 97.94 122 THR A CA 1
ATOM 997 C C . THR A 1 122 ? -2.753 -0.932 -10.463 1.00 97.94 122 THR A C 1
ATOM 999 O O . THR A 1 122 ? -3.708 -0.437 -9.869 1.00 97.94 122 THR A O 1
ATOM 1002 N N . TYR A 1 123 ? -1.508 -0.463 -10.337 1.00 98.44 123 TYR A N 1
ATOM 1003 C CA . TYR A 1 123 ? -1.177 0.646 -9.445 1.00 98.44 123 TYR A CA 1
ATOM 1004 C C . TYR A 1 123 ? -1.957 1.915 -9.795 1.00 98.44 123 TYR A C 1
ATOM 1006 O O . TYR A 1 123 ? -2.583 2.510 -8.925 1.00 98.44 123 TYR A O 1
ATOM 1014 N N . VAL A 1 124 ? -1.965 2.306 -11.076 1.00 98.50 124 VAL A N 1
ATOM 1015 C CA . VAL A 1 124 ? -2.686 3.504 -11.532 1.00 98.50 124 VAL A CA 1
ATOM 1016 C C . VAL A 1 124 ? -4.179 3.379 -11.256 1.00 98.50 124 VAL A C 1
ATOM 1018 O O . VAL A 1 124 ? -4.781 4.356 -10.826 1.00 98.50 124 VAL A O 1
ATOM 1021 N N . ARG A 1 125 ? -4.781 2.201 -11.458 1.00 98.56 125 ARG A N 1
ATOM 1022 C CA . ARG A 1 125 ? -6.204 1.972 -11.174 1.00 98.56 125 ARG A CA 1
ATOM 1023 C C . ARG A 1 125 ? -6.519 2.205 -9.696 1.00 98.56 125 ARG A C 1
ATOM 1025 O O . ARG A 1 125 ? -7.414 2.988 -9.398 1.00 98.56 125 ARG A O 1
ATOM 1032 N N . PHE A 1 126 ? -5.761 1.591 -8.788 1.00 98.62 126 PHE A N 1
ATOM 1033 C CA . PHE A 1 126 ? -5.972 1.770 -7.349 1.00 98.62 126 PHE A CA 1
ATOM 1034 C C . PHE A 1 126 ? -5.680 3.195 -6.888 1.00 98.62 126 PHE A C 1
ATOM 1036 O O . PHE A 1 126 ? -6.502 3.789 -6.200 1.00 98.62 126 PHE A O 1
ATOM 1043 N N . ALA A 1 127 ? -4.565 3.789 -7.316 1.00 98.56 127 ALA A N 1
ATOM 1044 C CA . ALA A 1 127 ? -4.238 5.170 -6.969 1.00 98.56 127 ALA A CA 1
ATOM 1045 C C . ALA A 1 127 ? -5.314 6.150 -7.472 1.00 98.56 127 ALA A C 1
ATOM 1047 O O . ALA A 1 127 ? -5.710 7.060 -6.748 1.00 98.56 127 ALA A O 1
ATOM 1048 N N . SER A 1 128 ? -5.844 5.930 -8.680 1.00 98.56 128 SER A N 1
ATOM 1049 C CA . SER A 1 128 ? -6.942 6.728 -9.245 1.00 98.56 128 SER A CA 1
ATOM 1050 C C . SER A 1 128 ? -8.232 6.576 -8.439 1.00 98.56 128 SER A C 1
ATOM 1052 O O . SER A 1 128 ? -8.960 7.547 -8.240 1.00 98.56 128 SER A O 1
ATOM 1054 N N . GLU A 1 129 ? -8.518 5.374 -7.944 1.00 98.56 129 GLU A N 1
ATOM 1055 C CA . GLU A 1 129 ? -9.658 5.150 -7.063 1.00 98.56 129 GLU A CA 1
ATOM 1056 C C . GLU A 1 129 ? -9.478 5.831 -5.702 1.00 98.56 129 GLU A C 1
ATOM 1058 O O . GLU A 1 129 ? -10.385 6.524 -5.247 1.00 98.56 129 GLU A O 1
ATOM 1063 N N . MET A 1 130 ? -8.292 5.739 -5.099 1.00 98.50 130 MET A N 1
ATOM 1064 C CA . MET A 1 130 ? -7.965 6.480 -3.878 1.00 98.50 130 MET A CA 1
ATOM 1065 C C . MET A 1 130 ? -8.120 7.994 -4.071 1.00 98.50 130 MET A C 1
ATOM 1067 O O . MET A 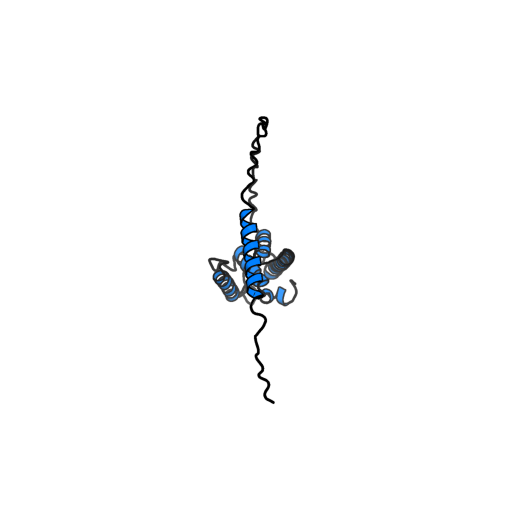1 130 ? -8.638 8.672 -3.185 1.00 98.50 130 MET A O 1
ATOM 1071 N N . MET A 1 131 ? -7.734 8.529 -5.236 1.00 98.31 131 MET A N 1
ATOM 1072 C CA . MET A 1 131 ? -7.961 9.937 -5.580 1.00 98.31 131 MET A CA 1
ATOM 1073 C C . MET A 1 131 ? -9.453 10.271 -5.685 1.00 98.31 131 MET A C 1
ATOM 1075 O O . MET A 1 131 ? -9.896 11.276 -5.135 1.00 98.31 131 MET A O 1
ATOM 1079 N N . ARG A 1 132 ? -10.251 9.413 -6.332 1.00 98.25 132 ARG A N 1
ATOM 1080 C CA . ARG A 1 132 ? -11.714 9.568 -6.418 1.00 98.25 132 ARG A CA 1
ATOM 1081 C C . ARG A 1 132 ? -12.380 9.576 -5.037 1.00 98.25 132 ARG A C 1
ATOM 1083 O O . ARG A 1 132 ? -13.384 10.255 -4.854 1.00 98.25 132 ARG A O 1
ATOM 1090 N N . LEU A 1 133 ? -11.828 8.828 -4.083 1.00 97.88 133 LEU A N 1
ATOM 1091 C CA . LEU A 1 133 ? -12.292 8.766 -2.695 1.00 97.88 133 LEU A CA 1
ATOM 1092 C C . LEU A 1 133 ? -11.749 9.904 -1.811 1.00 97.88 133 LEU A C 1
ATOM 1094 O O . LEU A 1 133 ? -12.089 9.964 -0.634 1.00 97.88 133 LEU A O 1
ATOM 1098 N N . GLY A 1 134 ? -10.911 10.799 -2.345 1.00 97.81 134 GLY A N 1
ATOM 1099 C CA . GLY A 1 134 ? -10.312 11.898 -1.583 1.00 97.81 134 GLY A CA 1
ATOM 1100 C C . GLY A 1 134 ? -9.195 11.474 -0.622 1.00 97.81 134 GLY A C 1
ATOM 1101 O O . GLY A 1 134 ? -8.792 12.266 0.221 1.00 97.81 134 GLY A O 1
ATOM 1102 N N . LEU A 1 135 ? -8.674 10.249 -0.749 1.00 96.81 135 LEU A N 1
ATOM 1103 C CA . LEU A 1 135 ? -7.603 9.716 0.106 1.00 96.81 135 LEU A CA 1
ATOM 1104 C C . LEU A 1 135 ? -6.209 10.163 -0.351 1.00 96.81 135 LEU A C 1
ATOM 1106 O O . LEU A 1 135 ? -5.237 10.058 0.392 1.00 96.81 135 LEU A O 1
ATOM 1110 N N . ARG A 1 136 ? -6.089 10.619 -1.604 1.00 96.12 136 ARG A N 1
ATOM 1111 C CA . ARG A 1 136 ? -4.829 11.045 -2.226 1.00 96.12 136 ARG A CA 1
ATOM 1112 C C . ARG A 1 136 ? -5.068 12.175 -3.221 1.00 96.12 136 ARG A C 1
ATOM 1114 O O . ARG A 1 136 ? -6.133 12.259 -3.822 1.00 96.12 136 ARG A O 1
ATOM 1121 N N . THR A 1 137 ? -4.051 13.002 -3.452 1.00 96.50 137 THR A N 1
ATOM 1122 C CA . THR A 1 137 ? -4.115 14.136 -4.397 1.00 96.50 137 THR A CA 1
ATOM 1123 C C . THR A 1 137 ? -3.405 13.879 -5.726 1.00 96.50 137 THR A C 1
ATOM 1125 O O . THR A 1 137 ? -3.594 14.632 -6.677 1.00 96.50 137 THR A O 1
ATOM 1128 N N . ASN A 1 138 ? -2.583 12.832 -5.816 1.00 96.88 138 ASN A N 1
ATOM 1129 C CA . ASN A 1 138 ? -1.843 12.470 -7.022 1.00 96.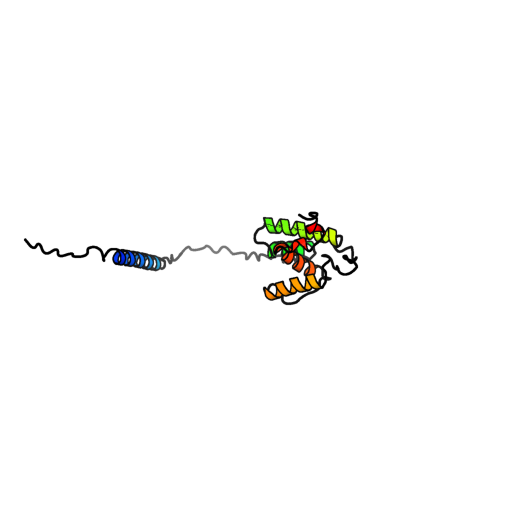88 138 ASN A CA 1
ATOM 1130 C C . ASN A 1 138 ? -1.623 10.951 -7.108 1.00 96.88 138 ASN A C 1
ATOM 1132 O O . ASN A 1 138 ? -1.771 10.239 -6.112 1.00 96.88 138 ASN A O 1
ATOM 1136 N N . ILE A 1 139 ? -1.254 10.478 -8.303 1.00 97.75 139 ILE A N 1
ATOM 1137 C CA . ILE A 1 139 ? -1.044 9.051 -8.592 1.00 97.75 139 ILE A CA 1
ATOM 1138 C C . ILE A 1 139 ? 0.173 8.475 -7.861 1.00 97.75 139 ILE A C 1
ATOM 1140 O O . ILE A 1 1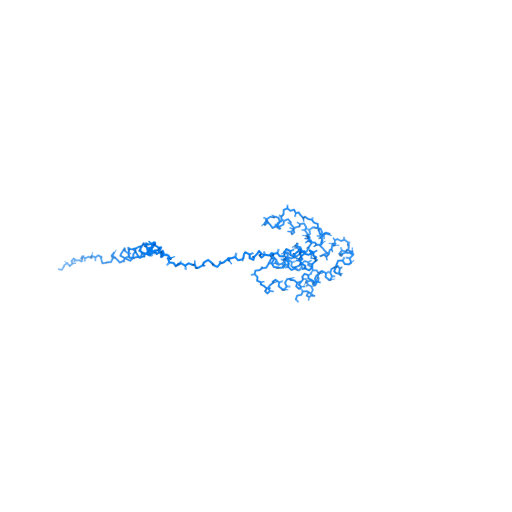39 ? 0.154 7.295 -7.537 1.00 97.75 139 ILE A O 1
ATOM 1144 N N . GLY A 1 140 ? 1.213 9.271 -7.606 1.00 97.38 140 GLY A N 1
ATOM 1145 C CA . GLY A 1 140 ? 2.469 8.784 -7.037 1.00 97.38 140 GLY A CA 1
ATOM 1146 C C . GLY A 1 140 ? 3.239 7.841 -7.968 1.00 97.38 140 GLY A C 1
ATOM 1147 O O . GLY A 1 140 ? 3.047 7.818 -9.191 1.00 97.38 140 GLY A O 1
ATOM 1148 N N . SER A 1 141 ? 4.146 7.057 -7.387 1.00 97.62 141 SER A N 1
ATOM 1149 C CA . SER A 1 141 ? 4.956 6.077 -8.108 1.00 97.62 141 SER A CA 1
ATOM 1150 C C . SER A 1 141 ? 4.991 4.727 -7.407 1.00 97.62 141 SER A C 1
ATOM 1152 O O . SER A 1 141 ? 5.451 4.611 -6.280 1.00 97.62 141 SER A O 1
ATOM 1154 N N . ARG A 1 142 ? 4.676 3.655 -8.143 1.00 96.31 142 ARG A N 1
ATOM 1155 C CA . ARG A 1 142 ? 4.885 2.270 -7.677 1.00 96.31 142 ARG A CA 1
ATOM 1156 C C . ARG A 1 142 ? 6.343 1.918 -7.353 1.00 96.31 142 ARG A C 1
ATOM 1158 O O . ARG A 1 142 ? 6.593 0.859 -6.796 1.00 96.31 142 ARG A O 1
ATOM 1165 N N . LEU A 1 143 ? 7.304 2.731 -7.806 1.00 96.81 143 LEU A N 1
ATOM 1166 C CA . LEU A 1 143 ? 8.733 2.538 -7.533 1.00 96.81 143 LEU A CA 1
ATOM 1167 C C . LEU A 1 143 ? 9.186 3.262 -6.260 1.00 96.81 143 LEU A C 1
ATOM 1169 O O . LEU A 1 143 ? 10.309 3.042 -5.819 1.00 96.81 143 LEU A O 1
ATOM 1173 N N . ASN A 1 144 ? 8.349 4.145 -5.713 1.00 96.38 144 ASN A N 1
ATOM 1174 C CA . ASN A 1 144 ? 8.560 4.752 -4.412 1.00 96.38 144 ASN A CA 1
ATOM 1175 C C . ASN A 1 144 ? 7.895 3.857 -3.356 1.00 96.38 144 ASN A C 1
ATOM 1177 O O . ASN A 1 144 ? 6.728 3.494 -3.494 1.00 96.38 144 ASN A O 1
ATOM 1181 N N . ASP A 1 145 ? 8.651 3.472 -2.329 1.00 96.69 145 ASP A N 1
ATOM 1182 C CA . ASP A 1 145 ? 8.191 2.472 -1.363 1.00 96.69 145 ASP A CA 1
ATOM 1183 C C . ASP A 1 145 ? 7.025 2.982 -0.518 1.00 96.69 145 ASP A C 1
ATOM 1185 O O . ASP A 1 145 ? 6.036 2.271 -0.370 1.00 96.69 145 ASP A O 1
ATOM 1189 N N . HIS A 1 146 ? 7.088 4.228 -0.050 1.00 96.69 146 HIS A N 1
ATOM 1190 C CA . HIS A 1 146 ? 6.002 4.865 0.693 1.00 96.69 146 HIS A CA 1
ATOM 1191 C C . HIS A 1 146 ? 4.687 4.849 -0.103 1.00 96.69 146 HIS A C 1
ATOM 1193 O O . HIS A 1 146 ? 3.663 4.355 0.368 1.00 96.69 146 HIS A O 1
ATOM 1199 N N . ASP A 1 147 ? 4.740 5.300 -1.356 1.00 97.94 147 ASP A N 1
ATOM 1200 C CA . ASP A 1 147 ? 3.603 5.306 -2.271 1.00 97.94 147 ASP A CA 1
ATOM 1201 C C . ASP A 1 147 ? 3.059 3.903 -2.563 1.00 97.94 147 ASP A C 1
ATOM 1203 O O . ASP A 1 147 ? 1.842 3.714 -2.634 1.00 97.94 147 ASP A O 1
ATOM 1207 N N . ALA A 1 148 ? 3.945 2.928 -2.778 1.00 98.00 148 ALA A N 1
ATOM 1208 C CA . ALA A 1 148 ? 3.571 1.548 -3.055 1.00 98.00 148 ALA A CA 1
ATOM 1209 C C . ALA A 1 148 ? 2.925 0.884 -1.833 1.00 98.00 148 ALA A C 1
ATOM 1211 O O . ALA A 1 148 ? 1.898 0.224 -1.980 1.00 98.00 148 ALA A O 1
ATOM 1212 N N . ILE A 1 149 ? 3.479 1.092 -0.636 1.00 98.31 149 ILE A N 1
ATOM 1213 C CA . ILE A 1 149 ? 2.930 0.575 0.622 1.00 98.31 149 ILE A CA 1
ATOM 1214 C C . ILE A 1 149 ? 1.547 1.172 0.875 1.00 98.31 149 ILE A C 1
ATOM 1216 O O . ILE A 1 149 ? 0.623 0.417 1.168 1.00 98.31 149 ILE A O 1
ATOM 1220 N N . GLN A 1 150 ? 1.370 2.484 0.688 1.00 98.44 150 GLN A N 1
ATOM 1221 C CA . GLN A 1 150 ? 0.068 3.133 0.854 1.00 98.44 150 GLN A CA 1
ATOM 1222 C C . GLN A 1 150 ? -1.003 2.502 -0.047 1.00 98.44 150 GLN A C 1
ATOM 1224 O O . GLN A 1 150 ? -2.080 2.132 0.422 1.00 98.44 150 GLN A O 1
ATOM 1229 N N . VAL A 1 151 ? -0.709 2.355 -1.347 1.00 98.50 151 VAL A N 1
ATOM 1230 C CA . VAL A 1 151 ? -1.661 1.759 -2.301 1.00 98.50 151 VAL A CA 1
ATOM 1231 C C . VAL A 1 151 ? -1.918 0.290 -1.980 1.00 98.50 151 VAL A C 1
ATOM 1233 O O . VAL A 1 151 ? -3.061 -0.152 -2.068 1.00 98.50 151 VAL A O 1
ATOM 1236 N N . ALA A 1 152 ? -0.887 -0.470 -1.599 1.00 98.31 152 ALA A N 1
ATOM 1237 C CA . ALA A 1 152 ? -1.037 -1.876 -1.237 1.00 98.31 152 ALA A CA 1
ATOM 1238 C C . ALA A 1 152 ? -1.921 -2.047 0.005 1.00 98.31 152 ALA A C 1
ATOM 1240 O O . ALA A 1 152 ? -2.840 -2.863 -0.012 1.00 98.31 152 ALA A O 1
ATOM 1241 N N . ALA A 1 153 ? -1.697 -1.238 1.042 1.00 98.38 153 ALA A N 1
ATOM 1242 C CA . ALA A 1 153 ? -2.483 -1.260 2.269 1.00 98.38 153 ALA A CA 1
ATOM 1243 C C . ALA A 1 153 ? -3.964 -0.991 1.985 1.00 98.38 153 ALA A C 1
ATOM 1245 O O . ALA A 1 153 ? -4.823 -1.778 2.383 1.00 98.38 153 ALA A O 1
ATOM 1246 N N . TRP A 1 154 ? -4.257 0.066 1.222 1.00 98.50 154 TRP A N 1
ATOM 1247 C CA . TRP A 1 154 ? -5.624 0.389 0.824 1.00 98.50 154 TRP A CA 1
ATOM 1248 C C . TRP A 1 154 ? -6.254 -0.728 -0.018 1.00 98.50 154 TRP A C 1
ATOM 1250 O O . TRP A 1 154 ? -7.375 -1.152 0.260 1.00 98.50 154 TRP A O 1
ATOM 1260 N N . ALA A 1 155 ? -5.539 -1.246 -1.018 1.00 98.25 155 ALA A N 1
ATOM 1261 C CA . ALA A 1 155 ? -6.056 -2.279 -1.910 1.00 98.25 155 ALA A CA 1
ATOM 1262 C C . ALA A 1 155 ? -6.390 -3.575 -1.153 1.00 98.25 155 ALA A C 1
ATOM 1264 O O . ALA A 1 155 ? -7.468 -4.141 -1.342 1.00 98.25 155 ALA A O 1
ATOM 1265 N N . ILE A 1 156 ? -5.506 -4.029 -0.260 1.00 97.50 156 ILE A N 1
ATOM 1266 C CA . ILE A 1 156 ? -5.737 -5.225 0.561 1.00 97.50 156 ILE A CA 1
ATOM 1267 C C . ILE A 1 156 ? -6.932 -5.002 1.496 1.00 97.50 156 ILE A C 1
ATOM 1269 O O . ILE A 1 156 ? -7.837 -5.838 1.525 1.00 97.50 156 ILE A O 1
ATOM 1273 N N . ALA A 1 157 ? -6.990 -3.856 2.184 1.00 97.31 157 ALA A N 1
ATOM 1274 C CA . ALA A 1 157 ? -8.098 -3.509 3.075 1.00 97.31 157 ALA A CA 1
ATOM 1275 C C . ALA A 1 157 ? -9.463 -3.463 2.360 1.00 97.31 157 ALA A C 1
ATOM 1277 O O . ALA A 1 157 ? -10.490 -3.758 2.969 1.00 97.31 157 ALA A O 1
ATOM 1278 N N . ASN A 1 158 ? -9.471 -3.143 1.062 1.00 97.12 158 ASN A N 1
ATOM 1279 C CA . ASN A 1 158 ? -10.671 -3.061 0.224 1.00 97.12 158 ASN A CA 1
ATOM 1280 C C . ASN A 1 158 ? -10.924 -4.329 -0.616 1.00 97.12 158 ASN A C 1
ATOM 1282 O O . ASN A 1 158 ? -11.692 -4.303 -1.572 1.00 97.12 158 ASN A O 1
ATOM 1286 N N . GLY A 1 159 ? -10.314 -5.463 -0.257 1.00 95.56 159 GLY A N 1
ATOM 1287 C CA . GLY A 1 159 ? -10.643 -6.767 -0.844 1.00 95.56 159 GLY A CA 1
ATOM 1288 C C . GLY A 1 159 ? -9.905 -7.110 -2.141 1.00 95.56 159 GLY A C 1
ATOM 1289 O O . GLY A 1 159 ? -10.194 -8.137 -2.755 1.00 95.56 159 GLY A O 1
ATOM 1290 N N . HIS A 1 160 ? -8.902 -6.324 -2.535 1.00 96.94 160 HIS A N 1
ATOM 1291 C CA . HIS A 1 160 ? -8.078 -6.576 -3.725 1.00 96.94 160 HIS A CA 1
ATOM 1292 C C . HIS A 1 160 ? -6.812 -7.395 -3.436 1.00 96.94 160 HIS A C 1
ATOM 1294 O O . HIS A 1 160 ? -5.923 -7.506 -4.277 1.00 96.94 160 HIS A O 1
ATOM 1300 N N . ALA A 1 161 ? -6.721 -8.010 -2.256 1.00 93.69 161 ALA A N 1
ATOM 1301 C CA . ALA A 1 161 ? -5.525 -8.717 -1.806 1.00 93.69 161 ALA A CA 1
ATOM 1302 C C . ALA A 1 161 ? -5.093 -9.860 -2.751 1.00 93.69 161 ALA A C 1
ATOM 1304 O O . ALA A 1 161 ? -3.906 -10.126 -2.917 1.00 93.69 161 ALA A O 1
ATOM 1305 N N . ARG A 1 162 ? -6.048 -10.504 -3.435 1.00 92.69 162 ARG A N 1
ATOM 1306 C CA . ARG A 1 162 ? -5.786 -11.605 -4.381 1.00 92.69 162 ARG A CA 1
ATOM 1307 C C . ARG A 1 162 ? -5.106 -11.178 -5.684 1.00 92.69 162 ARG A C 1
ATOM 1309 O O . ARG A 1 162 ? -4.758 -12.047 -6.476 1.00 92.69 162 ARG A O 1
ATOM 1316 N N . GLU A 1 163 ? -4.905 -9.883 -5.913 1.00 94.12 163 GLU A N 1
ATOM 1317 C CA . GLU A 1 163 ? -4.111 -9.409 -7.053 1.00 94.12 163 GLU A CA 1
ATOM 1318 C C . GLU A 1 163 ? -2.607 -9.640 -6.868 1.00 94.12 163 GLU A C 1
ATOM 1320 O O . GLU A 1 163 ? -1.854 -9.575 -7.838 1.00 94.12 163 GLU A O 1
ATOM 1325 N N . TRP A 1 164 ? -2.177 -9.984 -5.651 1.00 94.19 164 TRP A N 1
ATOM 1326 C CA . TRP A 1 164 ? -0.819 -10.430 -5.377 1.00 94.19 164 TRP A CA 1
ATOM 1327 C C . TRP A 1 164 ? -0.717 -11.944 -5.350 1.00 94.19 164 TRP A C 1
ATOM 1329 O O . TRP A 1 164 ? -1.442 -12.628 -4.622 1.00 94.19 164 TRP A O 1
ATOM 1339 N N . GLY A 1 165 ? 0.262 -12.465 -6.089 1.00 91.06 165 GLY A N 1
ATOM 1340 C CA . GLY A 1 165 ? 0.563 -13.890 -6.155 1.00 91.06 165 GLY A CA 1
ATOM 1341 C C . GLY A 1 165 ? 0.707 -14.541 -4.770 1.00 91.06 165 GLY A C 1
ATOM 1342 O O . GLY A 1 165 ? -0.028 -15.491 -4.498 1.00 91.06 165 GLY A O 1
ATOM 1343 N N . PRO A 1 166 ? 1.584 -14.043 -3.876 1.00 92.31 166 PRO A N 1
ATOM 1344 C CA . PRO A 1 166 ? 1.777 -14.613 -2.541 1.00 92.31 166 PRO A CA 1
ATOM 1345 C C . PRO A 1 166 ? 0.487 -14.693 -1.717 1.00 92.31 166 PRO A C 1
ATOM 1347 O O . PRO A 1 166 ? 0.190 -15.738 -1.142 1.00 92.31 166 PRO A O 1
ATOM 1350 N N . VAL A 1 167 ? -0.325 -13.634 -1.715 1.00 90.44 167 VAL A N 1
ATOM 1351 C CA . VAL A 1 167 ? -1.606 -13.623 -0.993 1.00 90.44 167 VAL A CA 1
ATOM 1352 C C . VAL A 1 167 ? -2.600 -14.593 -1.634 1.00 90.44 167 VAL A C 1
ATOM 1354 O O . VAL A 1 167 ? -3.242 -15.373 -0.936 1.00 90.44 167 VAL A O 1
ATOM 1357 N N . SER A 1 168 ? -2.698 -14.606 -2.968 1.00 90.00 168 SER A N 1
ATOM 1358 C CA . SER A 1 168 ? -3.607 -15.499 -3.703 1.00 90.00 168 SER A CA 1
ATOM 1359 C C . SER A 1 168 ? -3.302 -16.988 -3.488 1.00 90.00 168 SER A C 1
ATOM 1361 O O . SER A 1 168 ? -4.218 -17.807 -3.509 1.00 90.00 168 SER A O 1
ATOM 1363 N N . ARG A 1 169 ? -2.032 -17.331 -3.238 1.00 93.00 169 ARG A N 1
ATOM 1364 C CA . ARG A 1 169 ? -1.567 -18.692 -2.932 1.00 93.00 169 ARG A CA 1
ATOM 1365 C C . ARG A 1 169 ? -1.626 -19.038 -1.441 1.00 93.00 169 ARG A C 1
ATOM 1367 O O . ARG A 1 169 ? -1.233 -20.137 -1.069 1.00 93.00 169 ARG A O 1
ATOM 1374 N N . GLY A 1 170 ? -2.102 -18.122 -0.598 1.00 91.38 170 GLY A N 1
ATOM 1375 C CA . GLY A 1 170 ? -2.196 -18.323 0.846 1.00 91.38 170 GLY A CA 1
ATOM 1376 C C . GLY A 1 170 ? -0.852 -18.290 1.578 1.00 91.38 170 GLY A C 1
ATOM 1377 O O . GLY A 1 170 ? -0.735 -18.840 2.663 1.00 91.38 170 GLY A O 1
ATOM 1378 N N . GLU A 1 171 ? 0.174 -17.657 1.004 1.00 92.31 171 GLU A N 1
ATOM 1379 C CA . GLU A 1 171 ? 1.482 -17.512 1.661 1.00 92.31 171 GLU A CA 1
ATOM 1380 C C . GLU A 1 171 ? 1.516 -16.354 2.673 1.00 92.31 171 GLU A C 1
ATOM 1382 O O . GLU A 1 171 ? 2.444 -16.283 3.474 1.00 92.31 171 GLU A O 1
ATOM 1387 N N . CYS A 1 172 ? 0.537 -15.447 2.597 1.00 91.88 172 CYS A N 1
ATOM 1388 C CA . CYS A 1 172 ? 0.414 -14.232 3.406 1.00 91.88 172 CYS A CA 1
ATOM 1389 C C . CYS A 1 172 ? -1.037 -14.047 3.898 1.00 91.88 172 CYS A C 1
ATOM 1391 O O . CYS A 1 172 ? -1.653 -13.006 3.640 1.00 91.88 172 CYS A O 1
ATOM 1393 N N . ILE A 1 173 ? -1.616 -15.080 4.522 1.00 83.88 173 ILE A N 1
ATOM 1394 C CA . ILE A 1 173 ? -2.986 -15.081 5.069 1.00 83.88 173 ILE A CA 1
ATOM 1395 C C . ILE A 1 173 ? -3.042 -15.669 6.473 1.00 83.88 173 ILE A C 1
ATOM 1397 O O . ILE A 1 173 ? -2.123 -16.431 6.832 1.00 83.88 173 ILE A O 1
#